Protein AF-A0A850KGF7-F1 (afdb_monomer)

Mean predicted aligned error: 8.34 Å

pLDDT: mean 88.15, std 17.01, range [39.25, 98.88]

Nearest PDB structures (foldseek):
  2fw5-assembly1_A  TM=9.746E-01  e=6.246E-16  Cereibacter sphaeroides
  2fwt-assembly1_A  TM=9.707E-01  e=3.591E-14  Cereibacter sphaeroides
  3u99-assembly1_A  TM=9.472E-01  e=8.889E-11  Shewanella baltica OS155

Structure (mmCIF, N/CA/C/O backbone):
data_AF-A0A850KGF7-F1
#
_entry.id   AF-A0A850KGF7-F1
#
loop_
_atom_site.group_PDB
_atom_site.id
_atom_site.type_symbol
_atom_site.label_atom_id
_atom_site.label_alt_id
_atom_site.label_comp_id
_atom_site.label_asym_id
_atom_site.label_entity_id
_atom_site.label_seq_id
_atom_site.pdbx_PDB_ins_code
_atom_site.Cartn_x
_atom_site.Cartn_y
_atom_site.Cartn_z
_atom_site.occupancy
_atom_site.B_iso_or_equiv
_atom_site.auth_seq_id
_atom_site.auth_comp_id
_atom_site.auth_asym_id
_atom_site.auth_atom_id
_atom_site.pdbx_PDB_model_num
ATOM 1 N N . MET A 1 1 ? 29.949 75.167 -10.292 1.00 44.38 1 MET A N 1
ATOM 2 C CA . MET A 1 1 ? 28.990 74.369 -11.086 1.00 44.38 1 MET A CA 1
ATOM 3 C C . MET A 1 1 ? 29.320 72.909 -10.842 1.00 44.38 1 MET A C 1
ATOM 5 O O . MET A 1 1 ? 30.447 72.501 -11.072 1.00 44.38 1 MET A O 1
ATOM 9 N N . THR A 1 2 ? 28.402 72.205 -10.194 1.00 39.25 2 THR A N 1
ATOM 10 C CA . THR A 1 2 ? 28.568 70.891 -9.562 1.00 39.25 2 THR A CA 1
ATOM 11 C C . THR A 1 2 ? 28.537 69.756 -10.588 1.00 39.25 2 THR A C 1
ATOM 13 O O . THR A 1 2 ? 27.592 69.649 -11.363 1.00 39.25 2 THR A O 1
ATOM 16 N N . SER A 1 3 ? 29.556 68.893 -10.581 1.00 42.59 3 SER A N 1
ATOM 17 C CA . SER A 1 3 ? 29.607 67.681 -11.411 1.00 42.59 3 SER 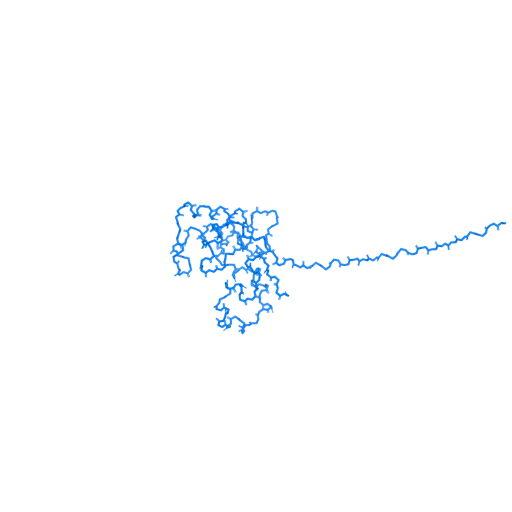A CA 1
ATOM 18 C C . SER A 1 3 ? 28.733 66.579 -10.805 1.00 42.59 3 SER A C 1
ATOM 20 O O . SER A 1 3 ? 28.975 66.127 -9.684 1.00 42.59 3 SER A O 1
ATOM 22 N N . LEU A 1 4 ? 27.708 66.156 -11.545 1.00 47.78 4 LEU A N 1
ATOM 23 C CA . LEU A 1 4 ? 26.761 65.109 -11.164 1.00 47.78 4 LEU A CA 1
ATOM 24 C C . LEU A 1 4 ? 27.383 63.720 -11.394 1.00 47.78 4 LEU A C 1
ATOM 26 O O . LEU A 1 4 ? 27.727 63.363 -12.519 1.00 47.78 4 LEU A O 1
ATOM 30 N N . LYS A 1 5 ? 27.539 62.937 -10.321 1.00 49.38 5 LYS A N 1
ATOM 31 C CA . LYS A 1 5 ? 27.979 61.534 -10.368 1.00 49.38 5 LYS A CA 1
ATOM 32 C C . LYS A 1 5 ? 26.820 60.647 -10.836 1.00 49.38 5 LYS A C 1
ATOM 34 O O . LYS A 1 5 ? 25.819 60.544 -10.135 1.00 49.38 5 LYS A O 1
ATOM 39 N N . MET A 1 6 ? 26.977 59.969 -11.972 1.00 47.94 6 MET A N 1
ATOM 40 C CA . MET A 1 6 ? 26.108 58.859 -12.379 1.00 47.94 6 MET A CA 1
ATOM 41 C C . MET A 1 6 ? 26.756 57.549 -11.926 1.00 47.94 6 MET A C 1
ATOM 43 O O . MET A 1 6 ? 27.746 57.107 -12.502 1.00 47.94 6 MET A O 1
ATOM 47 N N . ILE A 1 7 ? 26.226 56.948 -10.862 1.00 52.53 7 ILE A N 1
ATOM 48 C CA . ILE A 1 7 ? 26.571 55.584 -10.458 1.00 52.53 7 ILE A CA 1
ATOM 49 C C . ILE A 1 7 ? 25.487 54.683 -11.053 1.00 52.53 7 ILE A C 1
ATOM 51 O O . ILE A 1 7 ? 24.357 54.684 -10.574 1.00 52.53 7 ILE A O 1
ATOM 55 N N . LEU A 1 8 ? 25.817 53.952 -12.122 1.00 51.31 8 LEU A N 1
ATOM 56 C CA . LEU A 1 8 ? 24.987 52.849 -12.606 1.00 51.31 8 LEU A CA 1
ATOM 57 C C . LEU A 1 8 ? 25.165 51.658 -11.659 1.00 51.31 8 LEU A C 1
ATOM 59 O O . LEU A 1 8 ? 26.147 50.924 -11.745 1.00 51.31 8 LEU A O 1
ATOM 63 N N . THR A 1 9 ? 24.215 51.451 -10.757 1.00 53.53 9 THR A N 1
ATOM 64 C CA . THR A 1 9 ? 24.058 50.179 -10.050 1.00 53.53 9 THR A CA 1
ATOM 65 C C . THR A 1 9 ? 23.341 49.193 -10.971 1.00 53.53 9 THR A C 1
ATOM 67 O O . THR A 1 9 ? 22.126 49.249 -11.144 1.00 53.53 9 THR A O 1
ATOM 70 N N . GLY A 1 10 ? 24.105 48.295 -11.597 1.00 55.31 10 GLY A N 1
ATOM 71 C CA . GLY A 1 10 ? 23.557 47.154 -12.328 1.00 55.31 10 GLY A CA 1
ATOM 72 C C . GLY A 1 10 ? 22.922 46.156 -11.358 1.00 55.31 10 GLY A C 1
ATOM 73 O O . GLY A 1 10 ? 23.607 45.604 -10.500 1.00 55.31 10 GLY A O 1
ATOM 74 N N . ALA A 1 11 ? 21.616 45.928 -11.482 1.00 58.09 11 ALA A N 1
ATOM 75 C CA . ALA A 1 11 ? 20.919 44.877 -10.752 1.00 58.09 11 ALA A CA 1
ATOM 76 C C . ALA A 1 11 ? 21.179 43.526 -11.438 1.00 58.09 11 ALA A C 1
ATOM 78 O O . ALA A 1 11 ? 20.659 43.259 -12.520 1.00 58.09 11 ALA A O 1
ATOM 79 N N . ALA A 1 12 ? 22.002 42.677 -10.821 1.00 59.00 12 ALA A N 1
ATOM 80 C CA . ALA A 1 12 ? 22.170 41.291 -11.242 1.00 59.00 12 ALA A CA 1
ATOM 81 C C . ALA A 1 12 ? 20.945 40.479 -10.790 1.00 59.00 12 ALA A C 1
ATOM 83 O O . ALA A 1 12 ? 20.776 40.195 -9.604 1.00 59.00 12 ALA A O 1
ATOM 84 N N . ILE A 1 13 ? 20.072 40.127 -11.734 1.00 56.22 13 ILE A N 1
ATOM 85 C CA . ILE A 1 13 ? 18.949 39.216 -11.498 1.00 56.22 13 ILE A CA 1
ATOM 86 C C . ILE A 1 13 ? 19.520 37.797 -11.468 1.00 56.22 13 ILE A C 1
ATOM 88 O O . ILE A 1 13 ? 19.787 37.201 -12.510 1.00 56.22 13 ILE A O 1
ATOM 92 N N . ILE A 1 14 ? 19.744 37.262 -10.269 1.00 59.81 14 ILE A N 1
ATOM 93 C CA . ILE A 1 14 ? 20.065 35.846 -10.086 1.00 59.81 14 ILE A CA 1
ATOM 94 C C . ILE A 1 14 ? 18.749 35.082 -10.242 1.00 59.81 14 ILE A C 1
ATOM 96 O O . ILE A 1 14 ? 17.926 35.053 -9.330 1.00 59.81 14 ILE A O 1
ATOM 100 N N . ALA A 1 15 ? 18.527 34.501 -11.420 1.00 53.09 15 ALA A N 1
ATOM 101 C CA . ALA A 1 15 ? 17.453 33.543 -11.630 1.00 53.09 15 ALA A CA 1
ATOM 102 C C . ALA A 1 15 ? 17.812 32.250 -10.884 1.00 53.09 15 ALA A C 1
ATOM 104 O O . ALA A 1 15 ? 18.581 31.425 -11.375 1.00 53.09 15 ALA A O 1
ATOM 105 N N . SER A 1 16 ? 17.293 32.089 -9.669 1.00 53.44 16 SER A N 1
ATOM 106 C CA . SER A 1 16 ? 17.336 30.829 -8.934 1.00 53.44 16 SER A CA 1
ATOM 107 C C . SER A 1 16 ? 16.473 29.815 -9.680 1.00 53.44 16 SER A C 1
ATOM 109 O O . SER A 1 16 ? 15.250 29.804 -9.568 1.00 53.44 16 SER A O 1
ATOM 111 N N . THR A 1 17 ? 17.108 28.962 -10.478 1.00 50.91 17 THR A N 1
ATOM 112 C CA . THR A 1 17 ? 16.458 27.781 -11.037 1.00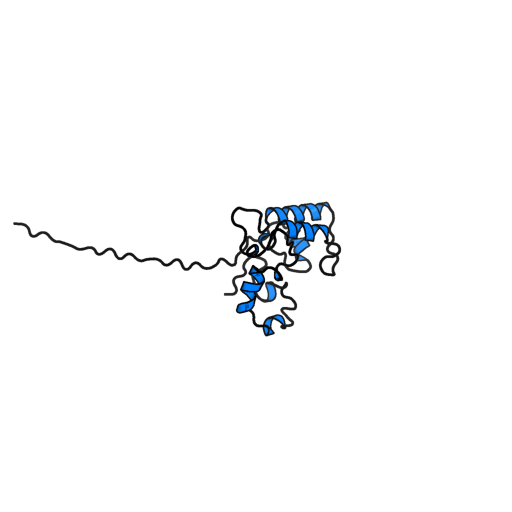 50.91 17 THR A CA 1
ATOM 113 C C . THR A 1 17 ? 16.126 26.848 -9.881 1.00 50.91 17 THR A C 1
ATOM 115 O O . THR A 1 17 ? 17.008 26.171 -9.351 1.00 50.91 17 THR A O 1
ATOM 118 N N . SER A 1 18 ? 14.866 26.829 -9.451 1.00 51.31 18 SER A N 1
ATOM 119 C CA . SER A 1 18 ? 14.356 25.764 -8.597 1.00 51.31 18 SER A CA 1
ATOM 120 C C . SER A 1 18 ? 14.528 24.452 -9.355 1.00 51.31 18 SER A C 1
ATOM 122 O O . SER A 1 18 ? 13.800 24.183 -10.309 1.00 51.31 18 SER A O 1
ATOM 124 N N . LEU A 1 19 ? 15.519 23.651 -8.965 1.00 47.12 19 LEU A N 1
ATOM 125 C CA . LEU A 1 19 ? 15.550 22.245 -9.335 1.00 47.12 19 LEU A CA 1
ATOM 126 C C . LEU A 1 19 ? 14.300 21.629 -8.707 1.00 47.12 19 LEU A C 1
ATOM 128 O O . LEU A 1 19 ? 14.214 21.475 -7.490 1.00 47.12 19 LEU A O 1
ATOM 132 N N . ALA A 1 20 ? 13.287 21.382 -9.531 1.00 46.00 20 ALA A N 1
ATOM 133 C CA . ALA A 1 20 ? 12.119 20.625 -9.132 1.00 46.00 20 ALA A CA 1
ATOM 134 C C . ALA A 1 20 ? 12.567 19.174 -8.928 1.00 46.00 20 ALA A C 1
ATOM 136 O O . ALA A 1 20 ? 12.530 18.372 -9.857 1.00 46.00 20 ALA A O 1
ATOM 137 N N . PHE A 1 21 ? 13.049 18.855 -7.728 1.00 48.06 21 PHE A N 1
ATOM 138 C CA . PHE A 1 21 ? 13.185 17.471 -7.305 1.00 48.06 21 PHE A CA 1
ATOM 139 C C . PHE A 1 21 ? 11.776 16.885 -7.237 1.00 48.06 21 PHE A C 1
ATOM 141 O O . PHE A 1 21 ? 10.888 17.450 -6.590 1.00 48.06 21 PHE A O 1
ATOM 148 N N . ALA A 1 22 ? 11.543 15.802 -7.975 1.00 58.97 22 ALA A N 1
ATOM 149 C CA . ALA A 1 22 ? 10.317 15.041 -7.834 1.00 58.97 22 ALA A CA 1
ATOM 150 C C . ALA A 1 22 ? 10.322 14.447 -6.422 1.00 58.97 22 ALA A C 1
ATOM 152 O O . ALA A 1 22 ? 11.185 13.644 -6.093 1.00 58.97 22 ALA A O 1
ATOM 153 N N . ASP A 1 23 ? 9.407 14.893 -5.562 1.00 67.12 23 ASP A N 1
ATOM 154 C CA . ASP A 1 23 ? 9.307 14.349 -4.212 1.00 67.12 23 ASP A CA 1
ATOM 155 C C . ASP A 1 23 ? 8.809 12.892 -4.299 1.00 67.12 23 ASP A C 1
ATOM 157 O O . ASP A 1 23 ? 7.645 12.610 -4.621 1.00 67.12 23 ASP A O 1
ATOM 161 N N . GLU A 1 24 ? 9.712 11.939 -4.053 1.00 82.31 24 GLU A N 1
ATOM 162 C CA . GLU A 1 24 ? 9.432 10.500 -3.990 1.00 82.31 24 GLU A CA 1
ATOM 163 C C . GLU A 1 24 ? 8.881 10.067 -2.622 1.00 82.31 24 GLU A C 1
ATOM 165 O O . GLU A 1 24 ? 9.033 8.925 -2.182 1.00 82.31 24 GLU A O 1
ATOM 170 N N . ARG A 1 25 ? 8.190 10.989 -1.939 1.00 88.88 25 ARG A N 1
ATOM 171 C CA . ARG A 1 25 ? 7.619 10.763 -0.614 1.00 88.88 25 ARG A CA 1
ATOM 172 C C . ARG A 1 25 ? 6.103 10.632 -0.622 1.00 88.88 25 ARG A C 1
ATOM 174 O O . ARG A 1 25 ? 5.378 11.329 -1.328 1.00 88.88 25 ARG A O 1
ATOM 181 N N . TYR A 1 26 ? 5.627 9.762 0.256 1.00 90.88 26 TYR A N 1
ATOM 182 C CA . TYR A 1 26 ? 4.228 9.610 0.632 1.00 90.88 26 TYR A CA 1
ATOM 183 C C . TYR A 1 26 ? 4.081 9.849 2.130 1.00 90.88 26 TYR A C 1
ATOM 185 O O . TYR A 1 26 ? 5.006 9.598 2.905 1.00 90.88 26 TYR A O 1
ATOM 193 N N . SER A 1 27 ? 2.910 10.318 2.567 1.00 90.94 27 SER A N 1
ATOM 194 C CA . SER A 1 27 ? 2.661 10.454 4.003 1.00 90.94 27 SER A CA 1
ATOM 195 C C . SER A 1 27 ? 2.733 9.070 4.662 1.00 90.94 27 SER A C 1
ATOM 197 O O . SER A 1 27 ? 2.085 8.145 4.163 1.00 90.94 27 SER A O 1
ATOM 199 N N . PRO A 1 28 ? 3.489 8.913 5.763 1.00 91.88 28 PRO A N 1
ATOM 200 C CA . PRO A 1 28 ? 3.558 7.649 6.482 1.00 91.88 28 PRO A CA 1
ATOM 201 C C . PRO A 1 28 ? 2.188 7.222 7.005 1.00 91.88 28 PRO A C 1
ATOM 203 O O . PRO A 1 28 ? 1.359 8.066 7.360 1.00 91.88 28 PRO A O 1
ATOM 206 N N . ILE A 1 29 ? 1.990 5.910 7.121 1.00 95.75 29 ILE A N 1
ATOM 207 C CA . ILE A 1 29 ? 0.828 5.350 7.810 1.00 95.75 29 ILE A CA 1
ATOM 208 C C . ILE A 1 29 ? 0.960 5.671 9.299 1.00 95.75 29 ILE A C 1
ATOM 210 O O . ILE A 1 29 ? 2.004 5.423 9.901 1.00 95.75 29 ILE A O 1
ATOM 214 N N . LYS A 1 30 ? -0.094 6.250 9.874 1.00 95.00 30 LYS A N 1
ATOM 215 C CA . LYS A 1 30 ? -0.142 6.657 11.289 1.00 95.00 30 LYS A CA 1
ATOM 216 C C . LYS A 1 30 ? -1.049 5.774 12.139 1.00 95.00 30 LYS A C 1
ATOM 218 O O . LYS A 1 30 ? -0.914 5.786 13.354 1.00 95.00 30 LYS A O 1
ATOM 223 N N . ASP A 1 31 ? -1.982 5.060 11.514 1.00 98.19 31 ASP A N 1
ATOM 224 C CA . ASP A 1 31 ? -2.882 4.151 12.218 1.00 98.19 31 ASP A CA 1
ATOM 225 C C . ASP A 1 31 ? -2.127 2.865 12.594 1.00 98.19 31 ASP A C 1
ATOM 227 O O . ASP A 1 31 ? -1.582 2.167 11.734 1.00 98.19 31 ASP A O 1
ATOM 231 N N . GLU A 1 32 ? -2.053 2.582 13.895 1.00 98.38 32 GLU A N 1
ATOM 232 C CA . GLU A 1 32 ? -1.311 1.437 14.432 1.00 98.38 32 GLU A CA 1
ATOM 233 C C . GLU A 1 32 ? -1.943 0.098 14.043 1.00 98.38 32 GLU A C 1
ATOM 235 O O . GLU A 1 32 ? -1.222 -0.874 13.814 1.00 98.38 32 GLU A O 1
ATOM 240 N N . THR A 1 33 ? -3.272 0.041 13.924 1.00 98.62 33 THR A N 1
ATOM 241 C CA . THR A 1 33 ? -3.991 -1.162 13.490 1.00 98.62 33 THR A CA 1
ATOM 242 C C . THR A 1 33 ? -3.633 -1.491 12.044 1.00 98.62 33 THR A C 1
ATOM 244 O O . THR A 1 33 ? -3.287 -2.631 11.747 1.00 98.62 33 THR A O 1
ATOM 247 N N . VAL A 1 34 ? -3.610 -0.494 11.157 1.00 98.69 34 VAL A N 1
ATOM 248 C CA . VAL A 1 34 ? -3.184 -0.671 9.759 1.00 98.69 34 VAL A CA 1
ATOM 249 C C . VAL A 1 34 ? -1.724 -1.116 9.685 1.00 98.69 34 VAL A C 1
ATOM 251 O O . VAL A 1 34 ? -1.407 -2.055 8.959 1.00 98.69 34 VAL A O 1
ATOM 254 N N . LEU A 1 35 ? -0.825 -0.486 10.450 1.00 98.50 35 LEU A N 1
ATOM 255 C CA . LEU A 1 35 ? 0.587 -0.882 10.490 1.00 98.50 35 LEU A CA 1
ATOM 256 C C . LEU A 1 35 ? 0.777 -2.327 10.963 1.00 98.50 35 LEU A C 1
ATOM 258 O O . LEU A 1 35 ? 1.622 -3.036 10.419 1.00 98.50 35 LEU A O 1
ATOM 262 N N . LYS A 1 36 ? 0.017 -2.748 11.977 1.00 98.62 36 LYS A N 1
ATOM 263 C CA . LYS A 1 36 ? 0.108 -4.085 12.561 1.00 98.62 36 LYS A CA 1
ATOM 264 C C . LYS A 1 36 ? -0.440 -5.149 11.613 1.00 98.62 36 LYS A C 1
ATOM 266 O O . LYS A 1 36 ? 0.283 -6.083 11.281 1.00 98.62 36 LYS A O 1
ATOM 271 N N . GLU A 1 37 ? -1.687 -5.002 11.176 1.00 98.75 37 GLU A N 1
ATOM 272 C CA . GLU A 1 37 ? -2.376 -6.042 10.408 1.00 98.75 37 GLU A CA 1
ATOM 273 C C . GLU A 1 37 ? -1.874 -6.086 8.956 1.00 98.75 37 GLU A C 1
ATOM 275 O O . GLU A 1 37 ? -1.465 -7.136 8.465 1.00 98.75 37 GLU A O 1
ATOM 280 N N . CYS A 1 38 ? -1.769 -4.937 8.276 1.00 98.56 38 CYS A N 1
ATOM 281 C CA . CYS A 1 38 ? -1.280 -4.885 6.890 1.00 98.56 38 CYS A CA 1
ATOM 282 C C . CYS A 1 38 ? 0.255 -4.992 6.779 1.00 98.56 38 CYS A C 1
ATOM 284 O O . CYS A 1 38 ? 0.793 -5.016 5.671 1.00 98.56 38 CYS A O 1
ATOM 286 N N . GLY A 1 39 ? 0.962 -5.019 7.914 1.00 97.81 39 GLY A N 1
ATOM 287 C CA . GLY A 1 39 ? 2.415 -5.171 8.014 1.00 97.81 39 GLY A CA 1
ATOM 288 C C . GLY A 1 39 ? 2.896 -6.589 8.345 1.00 97.81 39 GLY A C 1
ATOM 289 O O . GLY A 1 39 ? 4.105 -6.800 8.456 1.00 97.81 39 GLY A O 1
ATOM 290 N N . ALA A 1 40 ? 1.981 -7.545 8.542 1.00 98.06 40 ALA A N 1
ATOM 291 C CA . ALA A 1 40 ? 2.308 -8.883 9.040 1.00 98.06 40 ALA A CA 1
ATOM 292 C C . ALA A 1 40 ? 3.079 -9.750 8.025 1.00 98.06 40 ALA A C 1
ATOM 294 O O . ALA A 1 40 ? 3.965 -10.512 8.413 1.00 98.06 40 ALA A O 1
ATOM 295 N N . CYS A 1 41 ? 2.777 -9.614 6.729 1.00 97.69 41 CYS A N 1
ATOM 296 C CA . CYS A 1 41 ? 3.354 -10.451 5.663 1.00 97.69 41 CYS A CA 1
ATOM 297 C C . CYS A 1 41 ? 4.250 -9.666 4.692 1.00 97.69 41 CYS A C 1
ATOM 299 O O . CYS A 1 41 ? 5.253 -10.178 4.194 1.00 97.69 41 CYS A O 1
ATOM 301 N N . HIS A 1 42 ? 3.910 -8.407 4.432 1.00 97.88 42 HIS A N 1
ATOM 302 C CA . HIS A 1 42 ? 4.676 -7.463 3.621 1.00 97.88 42 HIS A CA 1
ATOM 303 C C . HIS A 1 42 ? 4.721 -6.112 4.341 1.00 97.88 42 HIS A C 1
ATOM 305 O O . HIS A 1 42 ? 4.135 -5.952 5.406 1.00 97.88 42 HIS A O 1
ATOM 311 N N . MET A 1 43 ? 5.426 -5.116 3.800 1.00 97.25 43 MET A N 1
ATOM 312 C CA . MET A 1 43 ? 5.313 -3.772 4.373 1.00 97.25 43 MET A CA 1
ATOM 313 C C . MET A 1 43 ? 3.871 -3.263 4.259 1.00 97.25 43 MET A C 1
ATOM 315 O O . MET A 1 43 ? 3.215 -3.513 3.251 1.00 97.25 43 MET A O 1
ATOM 319 N N . ALA A 1 44 ? 3.396 -2.507 5.244 1.00 98.25 44 ALA A N 1
ATOM 320 C CA . ALA A 1 44 ? 2.132 -1.800 5.097 1.00 98.25 44 ALA A CA 1
ATOM 321 C C . ALA A 1 44 ? 2.289 -0.734 3.996 1.00 98.25 44 ALA A C 1
ATOM 323 O O . ALA A 1 44 ? 3.090 0.196 4.130 1.00 98.25 44 ALA A O 1
ATOM 324 N N . PHE A 1 45 ? 1.583 -0.916 2.880 1.00 98.25 45 PHE A N 1
ATOM 325 C CA . PHE A 1 45 ? 1.656 -0.022 1.726 1.00 98.25 45 PHE A CA 1
ATOM 326 C C . PHE A 1 45 ? 0.853 1.254 1.962 1.00 98.25 45 PHE A C 1
ATOM 328 O O . PHE A 1 45 ? -0.256 1.219 2.494 1.00 98.25 45 PHE A O 1
ATOM 335 N N . GLN A 1 46 ? 1.402 2.385 1.529 1.00 97.00 46 GLN A N 1
ATOM 336 C CA . GLN A 1 46 ? 0.797 3.695 1.708 1.00 97.00 46 GLN A CA 1
ATOM 337 C C . GLN A 1 46 ? -0.535 3.778 0.946 1.00 97.00 46 GLN A C 1
ATOM 339 O O . GLN A 1 46 ? -0.573 3.460 -0.248 1.00 97.00 46 GLN A O 1
ATOM 344 N N . PRO A 1 47 ? -1.617 4.254 1.589 1.00 96.69 47 PRO A N 1
ATOM 345 C CA . PRO A 1 47 ? -2.930 4.380 0.958 1.00 96.69 47 PRO A CA 1
ATOM 346 C C . PRO A 1 47 ? -2.914 5.167 -0.361 1.00 96.69 47 PRO A C 1
ATOM 348 O O . PRO A 1 47 ? -3.628 4.830 -1.304 1.00 96.69 47 PRO A O 1
ATOM 351 N N . GLN A 1 48 ? -2.021 6.152 -0.480 1.00 95.38 48 GLN A N 1
ATOM 352 C CA . GLN A 1 48 ? -1.841 7.007 -1.656 1.00 95.38 48 GLN A CA 1
ATOM 353 C C . GLN A 1 48 ? -1.369 6.253 -2.915 1.00 95.38 48 GLN A C 1
ATOM 355 O O . GLN A 1 48 ? -1.221 6.864 -3.976 1.00 95.38 48 GLN A O 1
ATOM 360 N N . MET A 1 49 ? -1.096 4.948 -2.816 1.00 96.00 49 MET A N 1
ATOM 361 C CA . MET A 1 49 ? -0.602 4.133 -3.924 1.00 96.00 49 MET A CA 1
ATOM 362 C C . MET A 1 49 ? -1.688 3.457 -4.757 1.00 96.00 49 MET A C 1
ATOM 364 O O . MET A 1 49 ? -1.389 3.017 -5.863 1.00 96.00 49 MET A O 1
ATOM 368 N N . LEU A 1 50 ? -2.927 3.383 -4.269 1.00 97.75 50 LEU A N 1
ATOM 369 C CA . LEU A 1 50 ? -4.062 2.808 -4.994 1.00 97.75 50 LEU A CA 1
ATOM 370 C C . LEU A 1 50 ? -5.316 3.681 -4.834 1.00 97.75 50 LEU A C 1
ATOM 372 O O . LEU A 1 50 ? -5.443 4.396 -3.834 1.00 97.75 50 LEU A O 1
ATOM 376 N N . PRO A 1 51 ? -6.253 3.642 -5.800 1.00 97.19 51 PRO A N 1
ATOM 377 C CA . PRO A 1 51 ? -7.523 4.344 -5.672 1.00 97.19 51 PRO A CA 1
ATOM 378 C C . PRO A 1 51 ? -8.448 3.665 -4.655 1.00 97.19 51 PRO A C 1
ATOM 380 O O . PRO A 1 51 ? -8.326 2.470 -4.370 1.00 97.19 51 PRO A O 1
ATOM 383 N N . LYS A 1 52 ? -9.452 4.402 -4.175 1.00 97.62 52 LYS A N 1
ATOM 384 C CA . LYS A 1 52 ? -10.474 3.922 -3.228 1.00 97.62 52 LYS A CA 1
ATOM 385 C C . LYS A 1 52 ? -11.097 2.597 -3.652 1.00 97.62 52 LYS A C 1
ATOM 387 O O . LYS A 1 52 ? -11.229 1.690 -2.836 1.00 97.62 52 LYS A O 1
ATOM 392 N N . ARG A 1 53 ? -11.449 2.470 -4.938 1.00 98.06 53 ARG A N 1
ATOM 393 C CA . ARG A 1 53 ? -12.067 1.252 -5.498 1.00 98.06 53 ARG A CA 1
ATOM 394 C C . ARG A 1 53 ? -11.182 0.015 -5.347 1.00 98.06 53 ARG A C 1
ATOM 396 O O . ARG A 1 53 ? -11.690 -1.068 -5.074 1.00 98.06 53 ARG A O 1
ATOM 403 N N . SER A 1 54 ? -9.870 0.186 -5.467 1.00 98.75 54 SER A N 1
ATOM 404 C CA . SER A 1 54 ? -8.898 -0.890 -5.298 1.00 98.75 54 SER A CA 1
ATOM 405 C C . SER A 1 54 ? -8.795 -1.313 -3.842 1.00 98.75 54 SER A C 1
ATOM 407 O O . SER A 1 54 ? -8.916 -2.498 -3.550 1.00 98.75 54 SER A O 1
ATOM 409 N N . TRP A 1 55 ? -8.662 -0.357 -2.917 1.00 98.69 55 TRP A N 1
ATOM 410 C CA . TRP A 1 55 ? -8.640 -0.669 -1.487 1.00 98.69 55 TRP A CA 1
ATOM 411 C C . TRP A 1 55 ? -9.931 -1.337 -1.018 1.00 98.69 55 TRP A C 1
ATOM 413 O O . TRP A 1 55 ? -9.872 -2.358 -0.341 1.00 98.69 55 TRP A O 1
ATOM 423 N N . GLY A 1 56 ? -11.094 -0.839 -1.448 1.00 98.69 56 GLY A N 1
ATOM 424 C CA . GLY A 1 56 ? -12.377 -1.475 -1.149 1.00 98.69 56 GLY A CA 1
ATOM 425 C C . GLY A 1 56 ? -12.462 -2.909 -1.682 1.00 98.69 56 GLY A C 1
ATOM 426 O O . GLY A 1 56 ? -12.926 -3.811 -0.982 1.00 98.69 56 GLY A O 1
ATOM 427 N N . LYS A 1 57 ? -11.961 -3.162 -2.897 1.00 98.75 57 LYS A N 1
ATOM 428 C CA . LYS A 1 57 ? -11.926 -4.519 -3.454 1.00 98.75 57 LYS A CA 1
ATOM 429 C C . LYS A 1 57 ? -10.979 -5.440 -2.677 1.00 98.75 57 LYS A C 1
ATOM 431 O O . LYS A 1 57 ? -11.359 -6.571 -2.394 1.00 98.75 57 LYS A O 1
ATOM 436 N N . ILE A 1 58 ? -9.794 -4.963 -2.292 1.00 98.81 58 ILE A N 1
ATOM 437 C CA . ILE A 1 58 ? -8.834 -5.723 -1.471 1.00 98.81 58 ILE A CA 1
ATOM 438 C C . ILE A 1 58 ? -9.463 -6.108 -0.129 1.00 98.81 58 ILE A C 1
ATOM 440 O O . ILE A 1 58 ? -9.482 -7.283 0.224 1.00 98.81 58 ILE A O 1
ATOM 444 N N . MET A 1 59 ? -10.045 -5.143 0.584 1.00 98.81 59 MET A N 1
ATOM 445 C CA . MET A 1 59 ? -10.593 -5.379 1.923 1.00 98.81 59 MET A CA 1
ATOM 446 C C . MET A 1 59 ? -11.822 -6.296 1.932 1.00 98.81 59 MET A C 1
ATOM 448 O O . MET A 1 59 ? -12.081 -6.968 2.923 1.00 98.81 59 MET A O 1
ATOM 452 N N . THR A 1 60 ? -12.558 -6.380 0.821 1.00 98.56 60 THR A N 1
ATOM 453 C CA . THR A 1 60 ? -13.698 -7.306 0.672 1.00 98.56 60 THR A CA 1
ATOM 454 C C . THR A 1 60 ? -13.295 -8.712 0.221 1.00 98.56 60 THR A C 1
ATOM 456 O O . THR A 1 60 ? -14.156 -9.578 0.093 1.00 98.56 60 THR A O 1
ATOM 459 N N . THR A 1 61 ? -12.007 -8.954 -0.042 1.00 98.25 61 THR A N 1
ATOM 460 C CA . THR A 1 61 ? -11.491 -10.235 -0.556 1.00 98.25 61 THR A CA 1
ATOM 461 C C . THR A 1 61 ? -10.293 -10.761 0.242 1.00 98.25 61 THR A C 1
ATOM 463 O O . THR A 1 61 ? -9.502 -11.540 -0.273 1.00 98.25 61 THR A O 1
ATOM 466 N N . LEU A 1 62 ? -10.163 -10.377 1.519 1.00 98.62 62 LEU A N 1
ATOM 467 C CA . LEU A 1 62 ? -9.020 -10.754 2.362 1.00 98.62 62 LEU A CA 1
ATOM 468 C C . LEU A 1 62 ? -8.847 -12.267 2.575 1.00 98.62 62 LEU A C 1
ATOM 470 O O . LEU A 1 62 ? -7.723 -12.715 2.761 1.00 98.62 62 LEU A O 1
ATOM 474 N N . SER A 1 63 ? -9.914 -13.063 2.501 1.00 98.44 63 SER A N 1
ATOM 475 C CA . SER A 1 63 ? -9.810 -14.530 2.568 1.00 98.44 63 SER A CA 1
ATOM 476 C C . SER A 1 63 ? -9.136 -15.159 1.337 1.00 98.44 63 SER A C 1
ATOM 478 O O . SER A 1 63 ? -8.828 -16.345 1.348 1.00 98.44 63 SER A O 1
ATOM 480 N N . ASP A 1 64 ? -8.957 -14.387 0.260 1.00 97.69 64 ASP A N 1
ATOM 481 C CA . ASP A 1 64 ? -8.238 -14.756 -0.966 1.00 97.69 64 ASP A CA 1
ATOM 482 C C . ASP A 1 64 ? -7.220 -13.653 -1.317 1.00 97.69 64 ASP A C 1
ATOM 484 O O . ASP A 1 64 ? -7.235 -13.023 -2.380 1.00 97.69 64 ASP A O 1
ATOM 488 N N . HIS A 1 65 ? -6.337 -13.357 -0.364 1.00 98.19 65 HIS A N 1
ATOM 489 C CA . HIS A 1 65 ? -5.361 -12.282 -0.464 1.00 98.19 65 HIS A CA 1
ATOM 490 C C . HIS A 1 65 ? -4.071 -12.770 -1.130 1.00 98.19 65 HIS A C 1
ATOM 492 O O . HIS A 1 65 ? -3.039 -12.977 -0.494 1.00 98.19 65 HIS A O 1
ATOM 498 N N . PHE A 1 66 ? -4.123 -12.935 -2.453 1.00 97.44 66 PHE A N 1
ATOM 499 C CA . PHE A 1 66 ? -2.974 -13.329 -3.282 1.00 97.44 66 PHE A CA 1
ATOM 500 C C . PHE A 1 66 ? -2.370 -14.697 -2.922 1.00 97.44 66 PHE A C 1
ATOM 502 O O . PHE A 1 66 ? -1.154 -14.878 -3.019 1.00 97.44 66 PHE A O 1
ATOM 509 N N . GLY A 1 67 ? -3.225 -15.661 -2.574 1.00 96.44 67 GLY A N 1
ATOM 510 C CA . GLY A 1 67 ? -2.828 -17.021 -2.199 1.00 96.44 67 GLY A CA 1
ATOM 511 C C . GLY A 1 67 ? -2.686 -17.248 -0.694 1.00 96.44 67 GLY A C 1
ATOM 512 O O . GLY A 1 67 ? -2.375 -18.365 -0.296 1.00 96.44 67 GLY A O 1
ATOM 513 N N . GLU A 1 68 ? -2.941 -16.223 0.120 1.00 97.38 68 GLU A N 1
ATOM 514 C CA . GLU A 1 68 ? -2.979 -16.296 1.582 1.00 97.38 68 GLU A CA 1
ATOM 515 C C . GLU A 1 68 ? -4.372 -15.904 2.099 1.00 97.38 68 GLU A C 1
ATOM 517 O O . GLU A 1 68 ? -5.091 -15.135 1.455 1.00 97.38 68 GLU A O 1
ATOM 522 N N . ASP A 1 69 ? -4.736 -16.397 3.281 1.00 98.38 69 ASP A N 1
ATOM 523 C CA . ASP A 1 69 ? -5.902 -15.914 4.025 1.00 98.38 69 ASP A CA 1
ATOM 524 C C . ASP A 1 69 ? -5.451 -14.813 4.993 1.00 98.38 69 ASP A C 1
ATOM 526 O O . ASP A 1 69 ? -4.765 -15.072 5.983 1.00 98.38 69 ASP A O 1
ATOM 530 N N . ALA A 1 70 ? -5.819 -13.573 4.678 1.00 98.44 70 ALA A N 1
ATOM 531 C CA . ALA A 1 70 ? -5.549 -12.386 5.482 1.00 98.44 70 ALA A CA 1
ATOM 532 C C . ALA A 1 70 ? -6.822 -11.858 6.167 1.00 98.44 70 ALA A C 1
ATOM 534 O O . ALA A 1 70 ? -6.925 -10.659 6.435 1.00 98.44 70 ALA A O 1
ATOM 535 N N . SER A 1 71 ? -7.827 -12.715 6.376 1.00 98.44 71 SER A N 1
ATOM 536 C CA . SER A 1 71 ? -9.086 -12.325 7.008 1.00 98.44 71 SER A CA 1
ATOM 537 C C . SER A 1 71 ? -8.880 -11.764 8.419 1.00 98.44 71 SER A C 1
ATOM 539 O O . SER A 1 71 ? -8.009 -12.180 9.182 1.00 98.44 71 SER A O 1
ATOM 541 N N . LEU A 1 72 ? -9.712 -10.780 8.757 1.00 98.62 72 LEU A N 1
ATOM 542 C CA . LEU A 1 72 ? -9.731 -10.078 10.036 1.00 98.62 72 LEU A CA 1
ATOM 543 C C . LEU A 1 72 ? -11.179 -10.020 10.526 1.00 98.62 72 LEU A C 1
ATOM 545 O O . LEU A 1 72 ? -12.113 -10.192 9.742 1.00 98.62 72 LEU A O 1
ATOM 549 N N . ASP A 1 73 ? -11.384 -9.740 11.811 1.00 98.62 73 ASP A N 1
ATOM 550 C CA . ASP A 1 73 ? -12.732 -9.493 12.318 1.00 98.62 73 ASP A CA 1
ATOM 551 C C . ASP A 1 73 ? -13.366 -8.249 11.664 1.00 98.62 73 ASP A C 1
ATOM 553 O O . ASP A 1 73 ? -12.675 -7.334 11.202 1.00 98.62 73 ASP A O 1
ATOM 557 N N . ASP A 1 74 ? -14.699 -8.201 11.638 1.00 98.44 74 ASP A N 1
ATOM 558 C CA . ASP A 1 74 ? -15.459 -7.158 10.939 1.00 98.44 74 ASP A CA 1
ATOM 559 C C . ASP A 1 74 ? -15.109 -5.739 11.410 1.00 98.44 74 ASP A C 1
ATOM 561 O O . ASP A 1 74 ? -15.035 -4.807 10.604 1.00 98.44 74 ASP A O 1
ATOM 565 N N . LYS A 1 75 ? -14.862 -5.557 12.714 1.00 98.62 75 LYS A N 1
ATOM 566 C CA . LYS A 1 75 ? -14.539 -4.243 13.280 1.00 98.62 75 LYS A CA 1
ATOM 567 C C . LYS A 1 75 ? -13.173 -3.773 12.783 1.00 98.62 75 LYS A C 1
ATOM 569 O O . LYS A 1 75 ? -13.050 -2.627 12.344 1.00 98.62 75 LYS A O 1
ATOM 574 N N . THR A 1 76 ? -12.174 -4.650 12.825 1.00 98.81 76 THR A N 1
ATOM 575 C CA . THR A 1 76 ? -10.828 -4.367 12.314 1.00 98.81 76 THR A CA 1
ATOM 576 C C . THR A 1 76 ? -10.855 -4.116 10.804 1.00 98.81 76 THR A C 1
ATOM 578 O O . THR A 1 76 ? -10.307 -3.116 10.335 1.00 98.81 76 THR A O 1
ATOM 581 N N . THR A 1 77 ? -11.574 -4.950 10.047 1.00 98.88 77 THR A N 1
ATOM 582 C CA . THR A 1 77 ? -11.762 -4.790 8.596 1.00 98.88 77 THR A CA 1
ATOM 583 C C . THR A 1 77 ? -12.360 -3.426 8.258 1.00 98.88 77 THR A C 1
ATOM 585 O O . THR A 1 77 ? -11.842 -2.724 7.385 1.00 98.88 77 THR A O 1
ATOM 588 N N . GLN A 1 78 ? -13.412 -2.999 8.963 1.00 98.75 78 GLN A N 1
ATOM 589 C CA . GLN A 1 78 ? -14.055 -1.708 8.718 1.00 98.75 78 GLN A CA 1
ATOM 590 C C . GLN A 1 78 ? -13.129 -0.527 9.038 1.00 98.75 78 GLN A C 1
ATOM 592 O O . GLN A 1 78 ? -13.064 0.422 8.254 1.00 98.75 78 GLN A O 1
ATOM 597 N N . GLN A 1 79 ? -12.398 -0.580 10.159 1.00 98.69 79 GLN A N 1
ATOM 598 C CA . GLN A 1 79 ? -11.446 0.470 10.538 1.00 98.69 79 GLN A CA 1
ATOM 599 C C . GLN A 1 79 ? -10.352 0.634 9.477 1.00 98.69 79 GLN A C 1
ATOM 601 O O . GLN A 1 79 ? -10.117 1.747 9.002 1.00 98.69 79 GLN A O 1
ATOM 606 N N . ILE A 1 80 ? -9.723 -0.473 9.068 1.00 98.88 80 ILE A N 1
ATOM 607 C CA . ILE A 1 80 ? -8.666 -0.460 8.050 1.00 98.88 80 ILE A CA 1
ATOM 608 C C . ILE A 1 80 ? -9.225 0.040 6.716 1.00 98.88 80 ILE A C 1
ATOM 610 O O . ILE A 1 80 ? -8.623 0.910 6.089 1.00 98.88 80 ILE A O 1
ATOM 614 N N . THR A 1 81 ? -10.399 -0.445 6.301 1.00 98.81 81 THR A N 1
ATOM 615 C CA . THR A 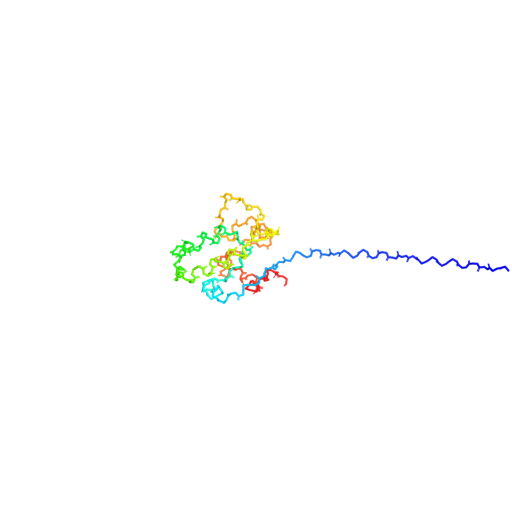1 81 ? -11.039 -0.011 5.049 1.00 98.81 81 THR A CA 1
ATOM 616 C C . THR A 1 81 ? -11.248 1.499 5.024 1.00 98.81 81 THR A C 1
ATOM 618 O O . THR A 1 81 ? -10.885 2.145 4.042 1.00 98.81 81 THR A O 1
ATOM 621 N N . ASN A 1 82 ? -11.776 2.075 6.109 1.00 98.62 82 ASN A N 1
ATOM 622 C CA . ASN A 1 82 ? -11.995 3.518 6.206 1.00 98.62 82 ASN A CA 1
ATOM 623 C C . ASN A 1 82 ? -10.678 4.284 6.088 1.00 98.62 82 ASN A C 1
ATOM 625 O O . ASN A 1 82 ? -10.574 5.183 5.256 1.00 98.62 82 ASN A O 1
ATOM 629 N N . TYR A 1 83 ? -9.652 3.877 6.840 1.00 98.56 83 TYR A N 1
ATOM 630 C CA . TYR A 1 83 ? -8.344 4.523 6.789 1.00 98.56 83 TYR A CA 1
ATOM 631 C C . TYR A 1 83 ? -7.740 4.503 5.376 1.00 98.56 83 TYR A C 1
ATOM 633 O O . TYR A 1 83 ? -7.283 5.535 4.878 1.00 98.56 83 TYR A O 1
ATOM 641 N N . LEU A 1 84 ? -7.757 3.343 4.711 1.00 98.44 84 LEU A N 1
ATOM 642 C CA . LEU A 1 84 ? -7.214 3.187 3.361 1.00 98.44 84 LEU A CA 1
ATOM 643 C C . LEU A 1 84 ? -7.984 4.040 2.338 1.00 98.44 84 LEU A C 1
ATOM 645 O O . LEU A 1 84 ? -7.373 4.705 1.507 1.00 98.44 84 LEU A O 1
ATOM 649 N N . VAL A 1 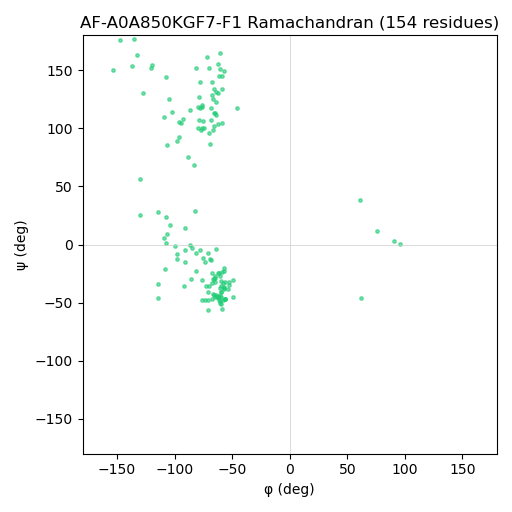85 ? -9.317 4.060 2.409 1.00 97.44 85 VAL A N 1
ATOM 650 C CA . VAL A 1 85 ? -10.183 4.807 1.479 1.00 97.44 85 VAL A CA 1
ATOM 651 C C . VAL A 1 85 ? -10.083 6.323 1.695 1.00 97.44 85 VAL A C 1
ATOM 653 O O . VAL A 1 85 ? -10.024 7.081 0.724 1.00 97.44 85 VAL A O 1
ATOM 656 N N . GLU A 1 86 ? -10.024 6.793 2.940 1.00 96.06 86 GLU A N 1
ATOM 657 C CA . GLU A 1 86 ? -9.885 8.220 3.266 1.00 96.06 86 GLU A CA 1
ATOM 658 C C . GLU A 1 86 ? -8.539 8.800 2.814 1.00 96.06 86 GLU A C 1
ATOM 660 O O . GLU A 1 86 ? -8.457 9.972 2.444 1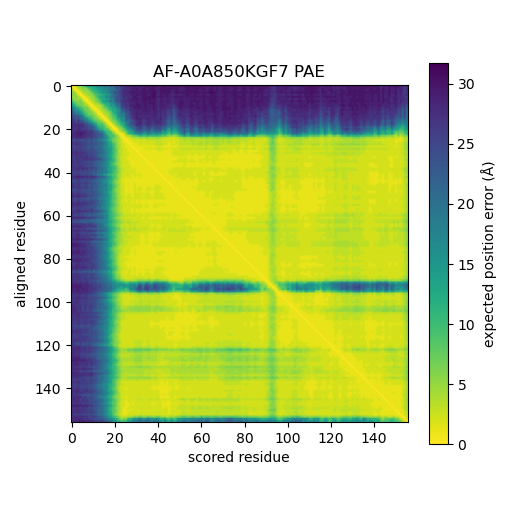.00 96.06 86 GLU A O 1
ATOM 665 N N . ASN A 1 87 ? -7.489 7.977 2.778 1.00 95.25 87 ASN A N 1
ATOM 666 C CA . ASN A 1 87 ? -6.130 8.388 2.415 1.00 95.25 87 ASN A CA 1
ATOM 667 C C . ASN A 1 87 ? -5.703 7.906 1.012 1.00 95.25 87 ASN A C 1
ATOM 669 O O . ASN A 1 87 ? -4.532 8.021 0.650 1.00 95.25 87 ASN A O 1
ATOM 673 N N . ALA A 1 88 ? -6.634 7.350 0.234 1.00 96.25 88 ALA A N 1
ATOM 674 C CA . ALA A 1 88 ? -6.378 6.777 -1.083 1.00 96.25 88 ALA A CA 1
ATOM 675 C C . ALA A 1 88 ? -5.823 7.790 -2.102 1.00 96.25 88 ALA A C 1
ATOM 677 O O . ALA A 1 88 ? -5.945 9.005 -1.948 1.00 96.25 88 ALA A O 1
ATOM 678 N N . ALA A 1 89 ? -5.274 7.290 -3.210 1.00 94.81 89 ALA A N 1
ATOM 679 C CA . ALA A 1 89 ? -4.677 8.117 -4.265 1.00 94.81 89 ALA A CA 1
ATOM 680 C C . ALA A 1 89 ? -5.645 9.147 -4.902 1.00 94.81 89 ALA A C 1
ATOM 682 O O . ALA A 1 89 ? -5.205 10.151 -5.467 1.00 94.81 89 ALA A O 1
ATOM 683 N N . ASP A 1 90 ? -6.951 8.890 -4.816 1.00 93.31 90 ASP A N 1
ATOM 684 C CA . ASP A 1 90 ? -8.074 9.685 -5.324 1.00 93.31 90 ASP A CA 1
ATOM 685 C C . ASP A 1 90 ? -8.957 10.254 -4.186 1.00 93.31 90 ASP A C 1
ATOM 687 O O . ASP A 1 90 ? -10.161 10.480 -4.352 1.00 93.31 90 ASP A O 1
ATOM 691 N N . SER A 1 91 ? -8.382 10.496 -2.998 1.00 88.75 91 SER A N 1
ATOM 692 C CA . SER A 1 91 ? -9.090 11.120 -1.870 1.00 88.75 91 SER A CA 1
ATOM 693 C C . SER A 1 91 ? -9.005 12.652 -1.789 1.00 88.75 91 SER A C 1
ATOM 695 O O . SER A 1 91 ? -9.722 13.239 -0.979 1.00 88.75 91 SER A O 1
ATOM 697 N N . GLY A 1 92 ? -8.236 13.322 -2.661 1.00 75.31 92 GLY A N 1
ATOM 698 C CA . GLY A 1 92 ? -8.084 14.786 -2.672 1.00 75.31 92 GLY A CA 1
ATOM 699 C C . GLY A 1 92 ? -7.872 15.415 -4.059 1.00 75.31 92 GLY A C 1
ATOM 700 O O . GLY A 1 92 ? -7.753 14.718 -5.062 1.00 75.31 92 GLY A O 1
ATOM 701 N N . TRP A 1 93 ? -7.819 16.757 -4.105 1.00 50.19 93 TRP A N 1
ATOM 702 C CA . TRP A 1 93 ? -7.763 17.576 -5.339 1.00 50.19 93 TRP A CA 1
ATOM 703 C C . TRP A 1 93 ? -6.514 17.329 -6.203 1.00 50.19 93 TRP A C 1
ATOM 705 O O . TRP A 1 93 ? -6.535 17.530 -7.415 1.00 50.19 93 TRP A O 1
ATOM 715 N N . TYR A 1 94 ? -5.428 16.861 -5.589 1.00 54.56 94 TYR A N 1
ATOM 716 C CA . TYR A 1 94 ? -4.236 16.401 -6.291 1.00 54.56 94 TYR A CA 1
ATOM 717 C C . TYR A 1 94 ? -4.305 14.882 -6.401 1.00 54.56 94 TYR A C 1
ATOM 719 O O . TYR A 1 94 ? -3.813 14.179 -5.522 1.00 54.56 94 TYR A O 1
ATOM 727 N N . SER A 1 95 ? -4.921 14.374 -7.469 1.00 63.03 95 SER A N 1
ATOM 728 C CA . SER A 1 95 ? -4.802 12.962 -7.839 1.00 63.03 95 SER A CA 1
ATOM 729 C C . SER A 1 95 ? -3.328 12.553 -7.759 1.00 63.03 95 SER A C 1
ATOM 731 O O . SER A 1 95 ? -2.488 13.141 -8.454 1.00 63.03 95 SER A O 1
ATOM 733 N N . GLY A 1 96 ? -3.005 11.602 -6.879 1.00 78.06 96 GLY A N 1
ATOM 734 C CA . GLY A 1 96 ? -1.627 11.189 -6.628 1.00 78.06 96 GLY A CA 1
ATOM 735 C C . GLY A 1 96 ? -0.958 10.714 -7.916 1.00 78.06 96 GLY A C 1
ATOM 736 O O . GLY A 1 96 ? -1.615 10.180 -8.808 1.00 78.06 96 GLY A O 1
ATOM 737 N N . LYS A 1 97 ? 0.361 10.887 -8.041 1.00 88.12 97 LYS A N 1
ATOM 738 C CA . LYS A 1 97 ? 1.136 10.493 -9.236 1.00 88.12 97 LYS A CA 1
ATOM 739 C C . LYS A 1 97 ? 0.859 9.053 -9.705 1.00 88.12 97 LYS A C 1
ATOM 741 O O . LYS A 1 97 ? 0.826 8.801 -10.908 1.00 88.12 97 LYS A O 1
ATOM 746 N N . MET A 1 98 ? 0.528 8.166 -8.768 1.00 92.06 98 MET A N 1
ATOM 747 C CA . MET A 1 98 ? 0.121 6.776 -8.998 1.00 92.06 98 MET A CA 1
ATOM 748 C C . MET A 1 98 ? -1.162 6.615 -9.831 1.00 92.06 98 MET A C 1
ATOM 750 O O . MET A 1 98 ? -1.307 5.604 -10.510 1.00 92.06 98 MET A O 1
ATOM 754 N N . MET A 1 99 ? -2.048 7.618 -9.862 1.00 94.31 99 MET A N 1
ATOM 755 C CA . MET A 1 99 ? -3.258 7.626 -10.697 1.00 94.31 99 MET A CA 1
ATOM 756 C C . MET A 1 99 ? -2.982 7.904 -12.180 1.00 94.31 99 MET A C 1
ATOM 758 O O . MET A 1 99 ? -3.865 7.713 -13.015 1.00 94.31 99 MET A O 1
ATOM 762 N N . ARG A 1 100 ? -1.773 8.346 -12.556 1.00 93.50 100 ARG A N 1
ATOM 763 C CA . ARG A 1 100 ? -1.445 8.642 -13.960 1.00 93.50 100 ARG A CA 1
ATOM 764 C C . ARG A 1 100 ? -1.523 7.366 -14.807 1.00 93.50 100 ARG A C 1
ATOM 766 O O . ARG A 1 100 ? -0.673 6.485 -14.687 1.00 93.50 100 ARG A O 1
ATOM 773 N N . GLY A 1 101 ? -2.514 7.315 -15.697 1.00 94.75 101 GLY A N 1
ATOM 774 C CA . GLY A 1 101 ? -2.785 6.173 -16.578 1.00 94.75 101 GLY A CA 1
ATOM 775 C C . GLY A 1 101 ? -3.753 5.139 -15.997 1.00 94.75 101 GLY A C 1
ATOM 776 O O . GLY A 1 101 ? -3.999 4.125 -16.641 1.00 94.75 101 GLY A O 1
ATOM 777 N N . VAL A 1 102 ? -4.309 5.367 -14.804 1.00 95.81 102 VAL A N 1
ATOM 778 C CA . VAL A 1 102 ? -5.353 4.503 -14.243 1.00 95.81 102 VAL A CA 1
ATOM 779 C C . VAL A 1 102 ? -6.715 4.985 -14.742 1.00 95.81 102 VAL A C 1
ATOM 781 O O . VAL A 1 102 ? -7.133 6.093 -14.421 1.00 95.81 102 VAL A O 1
ATOM 784 N N . HIS A 1 103 ? -7.398 4.150 -15.523 1.00 94.38 103 HIS A N 1
ATOM 785 C CA . HIS A 1 103 ? -8.733 4.429 -16.058 1.00 94.38 103 HIS A CA 1
ATOM 786 C C . HIS A 1 103 ? -9.833 4.141 -15.026 1.00 94.38 103 HIS A C 1
ATOM 788 O O . HIS A 1 103 ? -9.661 3.279 -14.160 1.00 94.38 103 HIS A O 1
ATOM 794 N N . ASP A 1 104 ? -10.964 4.842 -15.115 1.00 92.00 104 ASP A N 1
ATOM 795 C CA . ASP A 1 104 ? -12.072 4.733 -14.150 1.00 92.00 104 ASP A CA 1
ATOM 796 C C . ASP A 1 104 ? -12.751 3.354 -14.146 1.00 92.00 104 ASP A C 1
ATOM 798 O O . ASP A 1 104 ? -13.230 2.906 -13.105 1.00 92.00 104 ASP A O 1
ATOM 802 N N . ASP A 1 105 ? -12.744 2.654 -15.281 1.00 95.56 105 ASP A N 1
ATOM 803 C CA . ASP A 1 105 ? -13.282 1.300 -15.454 1.00 95.56 105 ASP A CA 1
ATOM 804 C C . ASP A 1 105 ? -12.324 0.191 -14.986 1.00 95.56 105 ASP A C 1
ATOM 806 O O . ASP A 1 105 ? -12.705 -0.978 -14.895 1.00 95.56 105 ASP A O 1
ATOM 810 N N . TRP A 1 106 ? -11.089 0.544 -14.628 1.00 97.25 106 TRP A N 1
ATOM 811 C CA . TRP A 1 106 ? -10.088 -0.394 -14.144 1.00 97.25 106 TRP A CA 1
ATOM 812 C C . TRP A 1 106 ? -9.898 -0.284 -12.631 1.00 97.25 106 TRP A C 1
ATOM 814 O O . TRP A 1 106 ? -9.583 0.782 -12.101 1.00 97.25 106 TRP A O 1
ATOM 824 N N . THR A 1 107 ? -10.046 -1.410 -11.926 1.00 98.44 107 THR A N 1
ATOM 825 C CA . THR A 1 107 ? -9.774 -1.547 -10.483 1.00 98.44 107 THR A CA 1
ATOM 826 C C . THR A 1 107 ? -8.480 -2.346 -10.273 1.00 98.44 107 THR A C 1
ATOM 828 O O . THR A 1 107 ? -8.538 -3.570 -10.146 1.00 98.44 107 THR A O 1
ATOM 831 N N . PRO A 1 108 ? -7.298 -1.700 -10.290 1.00 98.06 108 PRO A N 1
ATOM 832 C CA . PRO A 1 108 ? -6.022 -2.395 -10.125 1.00 98.06 108 PRO A CA 1
ATOM 833 C C . PRO A 1 108 ? -5.897 -3.001 -8.727 1.00 98.06 108 PRO A C 1
ATOM 835 O O . PRO A 1 108 ? -6.144 -2.314 -7.742 1.00 98.06 108 PRO A O 1
ATOM 838 N N . MET A 1 109 ? -5.462 -4.256 -8.621 1.00 98.31 109 MET A N 1
ATOM 839 C CA . MET A 1 109 ? -5.276 -4.926 -7.322 1.00 98.31 109 MET A CA 1
ATOM 840 C C . MET A 1 109 ? -3.821 -4.907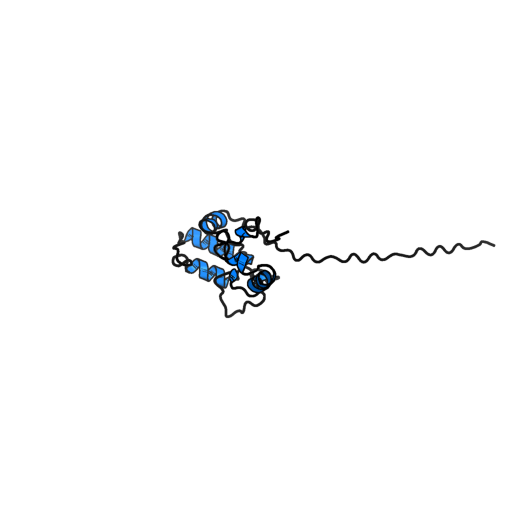 -6.843 1.00 98.31 109 MET A C 1
ATOM 842 O O . MET A 1 109 ? -3.551 -5.203 -5.684 1.00 98.31 109 MET A O 1
ATOM 846 N N . ARG A 1 110 ? -2.868 -4.546 -7.712 1.00 98.56 110 ARG A N 1
ATOM 847 C CA . ARG A 1 110 ? -1.442 -4.480 -7.378 1.00 98.56 110 ARG A CA 1
ATOM 848 C C . ARG A 1 110 ? -0.858 -3.125 -7.749 1.00 98.56 110 ARG A C 1
ATOM 850 O O . ARG A 1 110 ? -0.959 -2.684 -8.889 1.00 98.56 110 ARG A O 1
ATOM 857 N N . ILE A 1 111 ? -0.147 -2.515 -6.804 1.00 98.44 111 ILE A N 1
ATOM 858 C CA . ILE A 1 111 ? 0.606 -1.268 -7.023 1.00 98.44 111 ILE A CA 1
ATOM 859 C C . ILE A 1 111 ? 1.617 -1.439 -8.169 1.00 98.44 111 ILE A C 1
ATOM 861 O O . ILE A 1 111 ? 1.778 -0.556 -9.007 1.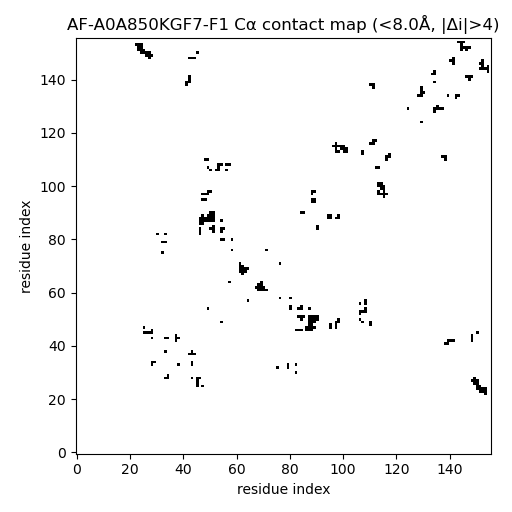00 98.44 111 ILE A O 1
ATOM 865 N N . THR A 1 112 ? 2.248 -2.613 -8.250 1.00 98.25 112 THR A N 1
ATOM 866 C CA . THR A 1 112 ? 3.286 -2.936 -9.242 1.00 98.25 112 THR A CA 1
ATOM 867 C C . THR A 1 112 ? 2.763 -3.098 -10.671 1.00 98.25 112 THR A C 1
ATOM 869 O O . THR A 1 112 ? 3.554 -3.273 -11.596 1.00 98.25 112 THR A O 1
ATOM 872 N N . GLU A 1 113 ? 1.444 -3.079 -10.863 1.00 98.00 113 GLU A N 1
ATOM 873 C CA . GLU A 1 113 ? 0.795 -3.125 -12.179 1.00 98.00 113 GLU A CA 1
ATOM 874 C C . GLU A 1 113 ? 0.386 -1.732 -12.672 1.00 98.00 113 GLU A C 1
ATOM 876 O O . GLU A 1 113 ? -0.007 -1.576 -13.827 1.00 98.00 113 GLU A O 1
ATOM 881 N N . LEU A 1 114 ? 0.494 -0.703 -11.825 1.00 97.88 114 LEU A N 1
ATOM 882 C CA . LEU A 1 114 ? 0.096 0.648 -12.194 1.00 97.88 114 LEU A CA 1
ATOM 883 C C . LEU A 1 114 ? 1.023 1.230 -13.275 1.00 97.88 114 LEU A C 1
ATOM 885 O O . LEU A 1 114 ? 2.247 1.093 -13.164 1.00 97.88 114 LEU A O 1
ATOM 889 N N . PRO A 1 115 ? 0.494 1.957 -14.281 1.00 97.50 115 PRO A N 1
ATOM 890 C CA . PRO A 1 115 ? 1.306 2.490 -15.374 1.00 97.50 115 PRO A CA 1
ATOM 891 C C . PRO A 1 115 ? 2.393 3.449 -14.894 1.00 97.50 115 PRO A C 1
ATOM 893 O O . PRO A 1 115 ? 3.506 3.421 -15.419 1.00 97.50 115 PRO A O 1
ATOM 896 N N . TYR A 1 116 ? 2.093 4.264 -13.875 1.00 95.38 116 TYR A N 1
ATOM 897 C CA . TYR A 1 116 ? 3.089 5.108 -13.220 1.00 95.38 116 TYR A CA 1
ATOM 898 C C . TYR A 1 116 ? 4.229 4.264 -12.642 1.00 95.38 116 TYR A C 1
ATOM 900 O O . TYR A 1 116 ? 5.376 4.465 -13.025 1.00 95.38 116 TYR A O 1
ATOM 908 N N . TRP A 1 117 ? 3.913 3.279 -11.791 1.00 96.62 117 TRP A N 1
ATOM 909 C CA . TRP A 1 117 ? 4.912 2.423 -11.143 1.00 96.62 117 TRP A CA 1
ATOM 910 C C . TRP A 1 117 ? 5.807 1.723 -12.169 1.00 96.62 117 TRP A C 1
ATOM 912 O O . TRP A 1 117 ? 7.032 1.760 -12.051 1.00 96.62 117 TRP A O 1
ATOM 922 N N . ILE A 1 118 ? 5.196 1.142 -13.209 1.00 97.62 118 ILE A N 1
ATOM 923 C CA . ILE A 1 118 ? 5.914 0.462 -14.291 1.00 97.62 118 ILE A CA 1
ATOM 924 C C . ILE A 1 118 ? 6.854 1.435 -14.999 1.00 97.62 118 ILE A C 1
ATOM 926 O O . ILE A 1 118 ? 7.995 1.074 -15.272 1.00 97.62 118 ILE A O 1
ATOM 930 N N . ARG A 1 119 ? 6.398 2.653 -15.314 1.00 96.00 119 ARG A N 1
ATOM 931 C CA . ARG A 1 119 ? 7.225 3.645 -16.008 1.00 96.00 119 ARG A CA 1
ATOM 932 C C . ARG A 1 119 ? 8.454 4.030 -15.190 1.00 96.00 119 ARG A C 1
ATOM 934 O O . ARG A 1 119 ? 9.537 4.028 -15.770 1.00 96.00 119 ARG A O 1
ATOM 941 N N . GLU A 1 120 ? 8.280 4.329 -13.902 1.00 93.06 120 GLU A N 1
ATOM 942 C CA . GLU A 1 120 ? 9.390 4.724 -13.025 1.00 93.06 120 GLU A CA 1
ATOM 943 C C . GLU A 1 120 ? 10.417 3.588 -12.902 1.00 93.06 120 GLU A C 1
ATOM 945 O O . GLU A 1 120 ? 11.604 3.790 -13.104 1.00 93.06 120 GLU A O 1
ATOM 950 N N . HIS A 1 121 ? 9.972 2.344 -12.713 1.00 96.00 121 HIS A N 1
ATOM 951 C CA . HIS A 1 121 ? 10.900 1.231 -12.493 1.00 96.00 121 HIS A CA 1
ATOM 952 C C . HIS A 1 121 ? 11.511 0.652 -13.776 1.00 96.00 121 HIS A C 1
ATOM 954 O O . HIS A 1 121 ? 12.560 0.011 -13.725 1.00 96.00 121 HIS A O 1
ATOM 960 N N . LYS A 1 122 ? 10.870 0.831 -14.939 1.00 95.00 122 LYS A N 1
ATOM 961 C CA . LYS A 1 122 ? 11.304 0.207 -16.203 1.00 95.00 122 LYS A CA 1
ATOM 962 C C . LYS A 1 122 ? 12.670 0.703 -16.678 1.00 95.00 122 LYS A C 1
ATOM 964 O O . LYS A 1 122 ? 13.364 -0.050 -17.358 1.00 95.00 122 LYS A O 1
ATOM 969 N N . LYS A 1 123 ? 13.014 1.962 -16.401 1.00 89.38 123 LYS A N 1
ATOM 970 C CA . LYS A 1 123 ? 14.297 2.548 -16.818 1.00 89.38 123 LYS A CA 1
ATOM 971 C C . LYS A 1 123 ? 15.377 2.401 -15.752 1.00 89.38 123 LYS A C 1
ATOM 973 O O . LYS A 1 123 ? 16.519 2.149 -16.115 1.00 89.38 123 LYS A O 1
ATOM 978 N N . GLU A 1 124 ? 14.993 2.488 -14.482 1.00 91.38 124 GLU A N 1
ATOM 979 C CA . GLU A 1 124 ? 15.943 2.516 -13.367 1.00 91.38 124 GLU A CA 1
ATOM 980 C C . GLU A 1 124 ? 16.366 1.116 -12.899 1.00 91.38 124 GLU A C 1
ATOM 982 O O . GLU A 1 124 ? 17.497 0.914 -12.461 1.00 91.38 124 GLU A O 1
ATOM 987 N N . VAL A 1 125 ? 15.497 0.103 -13.037 1.00 94.62 125 VAL A N 1
ATOM 988 C CA . VAL A 1 125 ? 15.770 -1.238 -12.499 1.00 94.62 125 VAL A CA 1
ATOM 989 C C . VAL A 1 125 ? 16.053 -2.252 -13.615 1.00 94.62 125 VAL A C 1
ATOM 991 O O . VAL A 1 125 ? 15.130 -2.661 -14.329 1.00 94.62 125 VAL A O 1
ATOM 994 N N . PRO A 1 126 ? 17.304 -2.734 -13.760 1.00 95.06 126 PRO A N 1
ATOM 995 C CA . PRO A 1 126 ? 17.640 -3.733 -14.767 1.00 95.06 126 PRO A CA 1
ATOM 996 C C . PRO A 1 126 ? 17.039 -5.101 -14.419 1.00 95.06 126 PRO A C 1
ATOM 998 O O . PRO A 1 126 ? 16.923 -5.465 -13.250 1.00 95.06 126 PRO A O 1
ATOM 1001 N N . GLU A 1 127 ? 16.748 -5.921 -15.432 1.00 93.56 127 GLU A N 1
ATOM 1002 C CA . GLU A 1 127 ? 16.107 -7.238 -15.261 1.00 93.56 127 GLU A CA 1
ATOM 1003 C C . GLU A 1 127 ? 16.829 -8.152 -14.259 1.00 93.56 127 GLU A C 1
ATOM 1005 O O . GLU A 1 127 ? 16.195 -8.805 -13.433 1.00 93.56 127 GLU A O 1
ATOM 1010 N N . ARG A 1 128 ? 18.168 -8.125 -14.253 1.00 95.25 128 ARG A N 1
ATOM 1011 C CA . ARG A 1 128 ? 18.984 -8.886 -13.295 1.00 95.25 128 ARG A CA 1
ATOM 1012 C C . ARG A 1 128 ? 18.652 -8.584 -11.830 1.00 95.25 128 ARG A C 1
ATOM 1014 O O . ARG A 1 128 ? 18.800 -9.470 -11.001 1.00 95.25 128 ARG A O 1
ATOM 1021 N N . ALA A 1 129 ? 18.238 -7.356 -11.509 1.00 95.50 129 ALA A N 1
ATOM 1022 C CA . ALA A 1 129 ? 17.893 -6.973 -10.144 1.00 95.50 129 ALA A CA 1
ATOM 1023 C C . ALA A 1 129 ? 16.561 -7.605 -9.720 1.00 95.50 129 ALA A C 1
ATOM 1025 O O . ALA A 1 129 ? 16.438 -8.065 -8.591 1.00 95.50 129 ALA A O 1
ATOM 1026 N N . TRP A 1 130 ? 15.599 -7.730 -10.642 1.00 95.38 130 TRP A N 1
ATOM 1027 C CA . TRP A 1 130 ? 14.339 -8.432 -10.377 1.00 95.38 130 TRP A CA 1
ATOM 1028 C C . TRP A 1 130 ? 14.526 -9.928 -10.114 1.00 95.38 130 TRP A C 1
ATOM 1030 O O . TRP A 1 130 ? 13.733 -10.517 -9.385 1.00 95.38 130 TRP A O 1
ATOM 1040 N N . ASN A 1 131 ? 15.588 -10.518 -10.665 1.00 93.88 131 ASN A N 1
ATOM 1041 C CA . ASN A 1 131 ? 15.944 -11.921 -10.461 1.00 93.88 131 ASN A CA 1
ATOM 1042 C C . ASN A 1 131 ? 16.813 -12.159 -9.210 1.00 93.88 131 ASN A C 1
ATOM 1044 O O . ASN A 1 131 ? 17.167 -13.306 -8.934 1.00 93.88 131 ASN A O 1
ATOM 1048 N N . ASP A 1 132 ? 17.172 -11.117 -8.450 1.00 96.12 132 ASP A N 1
ATOM 1049 C CA . ASP A 1 132 ? 17.923 -11.284 -7.203 1.00 96.12 132 ASP A CA 1
ATOM 105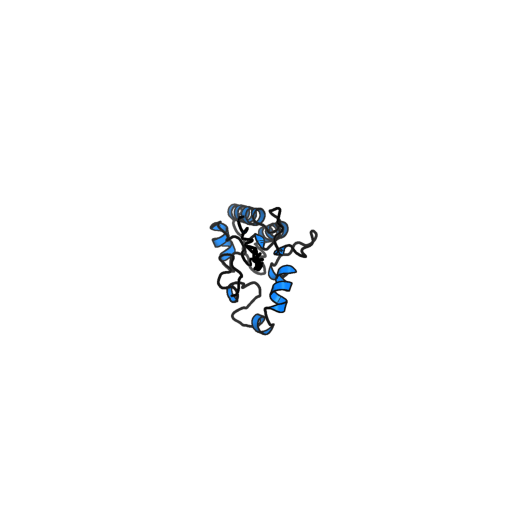0 C C . ASP A 1 132 ? 17.049 -12.015 -6.155 1.00 96.12 132 ASP A C 1
ATOM 1052 O O . ASP A 1 132 ? 15.951 -11.545 -5.823 1.00 96.12 132 ASP A O 1
ATOM 1056 N N . PRO A 1 133 ? 17.520 -13.136 -5.571 1.00 95.56 133 PRO A N 1
ATOM 1057 C CA . PRO A 1 133 ? 16.790 -13.868 -4.534 1.00 95.56 133 PRO A CA 1
ATOM 1058 C C . PRO A 1 133 ? 16.430 -13.041 -3.291 1.00 95.56 133 PRO A C 1
ATOM 1060 O O . PRO A 1 133 ? 15.544 -13.436 -2.533 1.00 95.56 133 PRO A O 1
ATOM 1063 N N . LYS A 1 134 ? 17.109 -11.914 -3.044 1.00 94.69 134 LYS A N 1
ATOM 1064 C CA . LYS A 1 134 ? 16.774 -10.973 -1.965 1.00 94.69 134 LYS A CA 1
ATOM 1065 C C . LYS A 1 134 ? 15.564 -10.106 -2.303 1.00 94.69 134 LYS A C 1
ATOM 1067 O O . LYS A 1 134 ? 14.825 -9.736 -1.392 1.00 94.69 134 LYS A O 1
ATOM 1072 N N . VAL A 1 135 ? 15.343 -9.803 -3.584 1.00 96.31 135 VAL A N 1
ATOM 1073 C CA . VAL A 1 135 ? 14.181 -9.027 -4.038 1.00 96.31 135 VAL A CA 1
ATOM 1074 C C . VAL A 1 135 ? 12.931 -9.896 -3.969 1.00 96.31 135 VAL A C 1
ATOM 1076 O O . VAL A 1 135 ? 11.949 -9.480 -3.355 1.00 96.31 135 VAL A O 1
ATOM 1079 N N . LYS A 1 136 ? 12.992 -11.132 -4.491 1.00 93.44 136 LYS A N 1
ATOM 1080 C CA . LYS A 1 136 ? 11.901 -12.136 -4.571 1.00 93.44 136 LYS A CA 1
ATOM 1081 C C . LYS A 1 136 ? 10.688 -11.720 -5.407 1.00 93.44 136 LYS A C 1
ATOM 1083 O O . LYS A 1 136 ? 10.176 -12.516 -6.182 1.00 93.44 136 LYS A O 1
ATOM 1088 N N . SER A 1 137 ? 10.194 -10.502 -5.222 1.00 95.25 137 SER A N 1
ATOM 1089 C CA . SER A 1 137 ? 9.021 -9.952 -5.889 1.00 95.25 137 SER A CA 1
ATOM 1090 C C . SER A 1 137 ? 9.116 -8.432 -5.956 1.00 95.25 137 SER A C 1
ATOM 1092 O O . SER A 1 137 ? 9.635 -7.789 -5.045 1.00 95.25 137 SER A O 1
ATOM 1094 N N . LYS A 1 138 ? 8.516 -7.845 -6.997 1.00 97.25 138 LYS A N 1
ATOM 1095 C CA . LYS A 1 138 ? 8.355 -6.390 -7.154 1.00 97.25 138 LYS A CA 1
ATOM 1096 C C . LYS A 1 138 ? 7.605 -5.734 -5.986 1.00 97.25 138 LYS A C 1
ATOM 1098 O O . LYS A 1 138 ? 7.760 -4.540 -5.760 1.00 97.25 138 LYS A O 1
ATOM 1103 N N . ALA A 1 139 ? 6.808 -6.505 -5.241 1.00 97.25 139 ALA A N 1
ATOM 1104 C CA . ALA A 1 139 ? 6.090 -6.025 -4.060 1.00 97.25 139 ALA A CA 1
ATOM 1105 C C . ALA A 1 139 ? 7.003 -5.799 -2.835 1.00 97.25 139 ALA A C 1
ATOM 1107 O O . ALA A 1 139 ? 6.596 -5.140 -1.881 1.00 97.25 139 ALA A O 1
ATOM 1108 N N . ASN A 1 140 ? 8.236 -6.319 -2.835 1.00 97.50 140 ASN A N 1
ATOM 1109 C CA . ASN A 1 140 ? 9.192 -6.111 -1.749 1.00 97.50 140 ASN A CA 1
ATOM 1110 C C . ASN A 1 140 ? 9.917 -4.768 -1.915 1.00 97.50 140 ASN A C 1
ATOM 1112 O O . ASN A 1 140 ? 11.116 -4.721 -2.192 1.00 97.50 140 ASN A O 1
ATOM 1116 N N . CYS A 1 141 ? 9.189 -3.661 -1.751 1.00 96.81 141 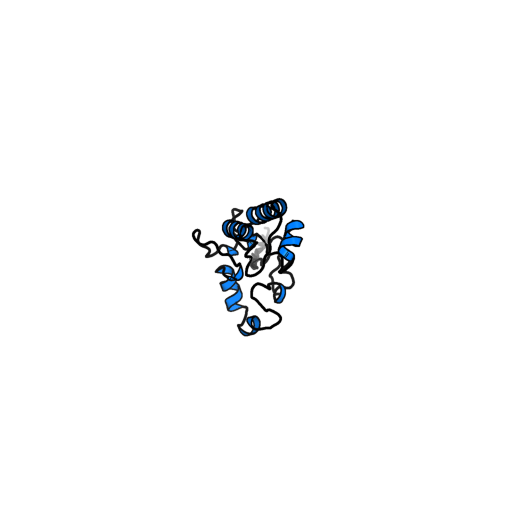CYS A N 1
ATOM 1117 C CA . CYS A 1 141 ? 9.736 -2.322 -1.989 1.00 96.81 141 CYS A CA 1
ATOM 1118 C C . CYS A 1 141 ? 10.972 -2.039 -1.121 1.00 96.81 141 CYS A C 1
ATOM 1120 O O . CYS A 1 141 ? 11.910 -1.388 -1.569 1.00 96.81 141 CYS A O 1
ATOM 1122 N N . THR A 1 142 ? 11.007 -2.587 0.098 1.00 96.12 142 THR A N 1
ATOM 1123 C CA . THR A 1 142 ? 12.120 -2.437 1.047 1.00 96.12 142 THR A CA 1
ATOM 1124 C C . THR A 1 142 ? 13.415 -3.131 0.630 1.00 96.12 142 THR A C 1
ATOM 1126 O O . THR A 1 142 ? 14.453 -2.856 1.228 1.00 96.12 142 THR A O 1
ATOM 1129 N N . ALA A 1 143 ? 13.387 -4.013 -0.376 1.00 96.12 143 ALA A N 1
ATOM 1130 C CA . ALA A 1 143 ? 14.606 -4.608 -0.924 1.00 96.12 143 ALA A CA 1
ATOM 1131 C C . ALA A 1 143 ? 15.499 -3.575 -1.629 1.00 96.12 143 ALA A C 1
ATOM 1133 O O . ALA A 1 143 ? 16.717 -3.739 -1.637 1.00 96.12 143 ALA A O 1
ATOM 1134 N N . CYS A 1 144 ? 14.895 -2.524 -2.192 1.00 95.25 144 CYS A N 1
ATOM 1135 C CA . CYS A 1 144 ? 15.596 -1.453 -2.904 1.00 95.25 144 CYS A CA 1
ATOM 1136 C C . CYS A 1 144 ? 15.467 -0.116 -2.159 1.00 95.25 144 CYS A C 1
ATOM 1138 O O . CYS A 1 144 ? 16.467 0.545 -1.903 1.00 95.25 144 CYS A O 1
ATOM 1140 N N . HIS A 1 145 ? 14.262 0.233 -1.704 1.00 95.50 145 HIS A N 1
ATOM 1141 C CA . HIS A 1 145 ? 13.980 1.486 -1.004 1.00 95.50 145 HIS A CA 1
ATOM 1142 C C . HIS A 1 145 ? 14.014 1.276 0.513 1.00 95.50 145 HIS A C 1
ATOM 1144 O O . HIS A 1 145 ? 13.011 0.921 1.141 1.00 95.50 145 HIS A O 1
ATOM 1150 N N . ARG A 1 146 ? 15.182 1.503 1.129 1.00 93.88 146 ARG A N 1
ATOM 1151 C CA . ARG A 1 146 ? 15.425 1.245 2.565 1.00 93.88 146 ARG A CA 1
ATOM 1152 C C . ARG A 1 146 ? 14.387 1.903 3.483 1.00 93.88 146 ARG A C 1
ATOM 1154 O O . ARG A 1 146 ? 14.024 1.330 4.510 1.00 93.88 146 ARG A O 1
ATOM 1161 N N . TYR A 1 147 ? 13.905 3.086 3.110 1.00 94.69 147 TYR A N 1
ATOM 1162 C CA . TYR A 1 147 ? 12.996 3.906 3.910 1.00 94.69 147 TYR A CA 1
ATOM 1163 C C . TYR A 1 147 ? 11.536 3.864 3.420 1.00 94.69 147 TYR A C 1
ATOM 1165 O O . TYR A 1 147 ? 10.716 4.685 3.843 1.00 94.69 147 TYR A O 1
ATOM 1173 N N . ALA A 1 148 ? 11.172 2.870 2.597 1.00 95.94 148 ALA A N 1
ATOM 1174 C CA . ALA A 1 148 ? 9.817 2.734 2.056 1.00 95.94 148 ALA A CA 1
ATOM 1175 C C . ALA A 1 148 ? 8.745 2.653 3.152 1.00 95.94 148 ALA A C 1
ATOM 1177 O O . ALA A 1 148 ? 7.680 3.246 3.016 1.00 95.94 148 ALA A O 1
ATOM 1178 N N . LYS A 1 149 ? 9.025 1.992 4.286 1.00 94.88 149 LYS A N 1
ATOM 1179 C CA . LYS A 1 149 ? 8.086 1.922 5.427 1.00 94.88 149 LYS A CA 1
ATOM 1180 C C . LYS A 1 149 ? 7.725 3.300 5.996 1.00 94.88 149 LYS A C 1
ATOM 1182 O O . LYS A 1 149 ? 6.610 3.491 6.463 1.00 94.88 149 LYS A O 1
ATOM 1187 N N . SER A 1 150 ? 8.641 4.266 5.926 1.00 93.31 150 SER A N 1
ATOM 1188 C CA . SER A 1 150 ? 8.402 5.659 6.323 1.00 93.31 150 SER A CA 1
ATOM 1189 C C . SER A 1 150 ? 7.912 6.537 5.168 1.00 93.31 150 SER A C 1
ATOM 1191 O O . SER A 1 150 ? 7.941 7.756 5.276 1.00 93.31 150 SER A O 1
ATOM 1193 N N . GLY A 1 151 ? 7.488 5.938 4.054 1.00 93.19 151 GLY A N 1
ATOM 1194 C CA . GLY A 1 151 ? 6.998 6.668 2.890 1.00 93.19 151 GLY A CA 1
ATOM 1195 C C . GLY A 1 151 ? 8.084 7.325 2.053 1.00 93.19 151 GLY A C 1
ATOM 1196 O O . GLY A 1 151 ? 7.731 8.118 1.195 1.00 93.19 151 GLY A O 1
ATOM 1197 N N . ASN A 1 152 ? 9.366 7.019 2.271 1.00 93.31 152 ASN A N 1
ATOM 1198 C CA . ASN A 1 152 ? 10.456 7.570 1.472 1.00 93.31 152 ASN A CA 1
ATOM 1199 C C . ASN A 1 152 ? 10.948 6.533 0.451 1.00 93.31 152 ASN A C 1
ATOM 1201 O O . ASN A 1 152 ? 11.483 5.491 0.841 1.00 93.31 152 ASN A O 1
ATOM 1205 N N . TYR A 1 153 ? 10.740 6.835 -0.831 1.00 92.19 153 TYR A N 1
ATOM 1206 C CA . TYR A 1 153 ? 11.127 6.003 -1.973 1.00 92.19 153 TYR A CA 1
ATOM 1207 C C . TYR A 1 153 ? 12.289 6.586 -2.767 1.00 92.19 153 TYR A C 1
ATOM 1209 O O . TYR A 1 153 ? 12.657 6.020 -3.788 1.00 92.19 153 TYR A O 1
ATOM 1217 N N . ASP A 1 154 ? 12.875 7.672 -2.278 1.00 85.50 154 ASP A N 1
ATOM 1218 C CA . ASP A 1 154 ? 14.155 8.150 -2.774 1.00 85.50 154 ASP A CA 1
ATOM 1219 C C . ASP A 1 154 ? 15.212 7.044 -2.600 1.00 85.50 154 ASP A C 1
ATOM 1221 O O . ASP A 1 154 ? 15.241 6.357 -1.564 1.00 85.50 154 ASP A O 1
ATOM 1225 N N . ASP A 1 155 ? 15.994 6.806 -3.646 1.00 68.69 155 ASP A N 1
ATOM 1226 C CA . ASP A 1 155 ? 17.030 5.777 -3.721 1.00 68.69 155 ASP A CA 1
ATOM 1227 C C . ASP A 1 155 ? 18.462 6.337 -3.679 1.00 68.69 155 ASP A C 1
ATOM 1229 O O . ASP A 1 155 ? 19.408 5.540 -3.665 1.00 68.69 155 ASP A O 1
ATOM 1233 N N . ASP A 1 156 ? 18.604 7.663 -3.551 1.00 55.81 156 ASP A N 1
ATOM 1234 C CA . ASP A 1 156 ? 19.864 8.367 -3.259 1.00 55.81 156 ASP A CA 1
ATOM 1235 C C . ASP A 1 156 ? 20.362 8.188 -1.801 1.00 55.81 156 ASP A C 1
ATOM 1237 O O . ASP A 1 156 ? 19.553 8.146 -0.835 1.00 55.81 156 ASP A O 1
#

Secondary structure (DSSP, 8-state):
-PPPP-------------------B-PPP--HHHHHHTTSSS----GGGS-HHHHHHHHTTGGGBTTB-----HHHHHHHHHHHHHTSTTSSSS--GGGTT--TT---S-GGGSHHHHHHHHHHS-HHHHT-TTT-STT-GGGT-TTGGGTB----

Solvent-accessible surface area (backbone atoms only — not comparable to full-atom values): 9623 Å² total; per-residue (Å²): 136,86,86,81,84,83,80,85,79,78,82,80,82,78,79,77,77,77,78,80,72,79,78,54,62,48,77,52,81,78,56,64,67,46,48,52,66,52,34,71,88,46,75,46,74,53,36,45,53,41,43,38,68,22,48,54,52,51,67,75,36,23,69,64,47,88,91,39,73,62,65,68,57,70,69,60,47,51,53,43,45,50,55,35,36,65,45,11,17,66,53,55,97,69,63,27,74,48,50,48,83,63,51,92,94,57,70,65,88,50,61,79,72,28,56,34,49,42,58,62,44,64,78,75,53,56,70,71,59,64,68,32,82,80,36,71,44,86,83,42,50,59,67,74,16,79,44,38,75,64,22,33,54,61,80,128

Sequence (156 aa):
MTSLKMILTGAAIIASTSLAFADERYSPIKDETVLKECGACHMAFQPQMLPKRSWGKIMTTLSDHFGEDASLDDKTTQQITNYLVENAADSGWYSGKMMRGVHDDWTPMRITELPYWIREHKKEVPERAWNDPKVKSKANCTACHRYAKSGNYDDD

Foldseek 3Di:
DDDDDDDDDDDDPPPPPPPPDDQLFDAADDDPLLQVLCPPPAGSAFLLLFALLLLVVQLVCQCPNPNHRSDDDPVSSVVNSCSSNCRHQPNDPRNRLQCVPPDPPDRDNDSCPGPSNCVVCVPVPDPVNCVPPLCVHPRRLCSQQVCVNNRHSDND

Radius of gyration: 23.0 Å; Cα contacts (8 Å, |Δi|>4): 172; chains: 1; bounding box: 45×91×31 Å